Prot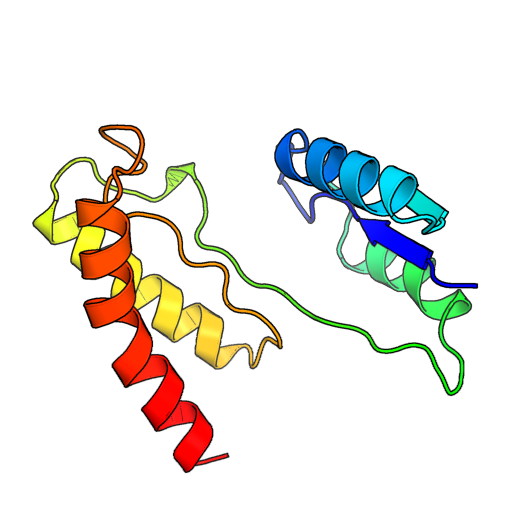ein AF-A0A9E2MJY3-F1 (afdb_monomer_lite)

Secondary structure (DSSP, 8-state):
--EEEE--BTT----HHHHHHHHHHHHTT-EEEE--SSB-HHHHHHHHGGG-STT-----EEE--GGG--SSHHHHHHHHHHHHHHHHHT--SEEE---TTTTTSPPPHHHHHHHHHHHHHHHHHHHH--

pLDDT: mean 84.69, std 9.01, range [50.12, 95.94]

Sequence (130 aa):
MKTVIAGALGECVHVAGVSNFLRLAEQAGWQTIFLGPAVSVQEFLDDVRPLANADFHIWRQTRTGLLSYPVDSDTARAHLSASEYLQMALRPHVVHVVGYTEADHAATAADVIEILQTSTPGYQERNRTA

Structure (mmCIF, N/CA/C/O backbone):
data_AF-A0A9E2MJY3-F1
#
_entry.id   AF-A0A9E2MJY3-F1
#
loop_
_atom_site.group_PDB
_atom_site.id
_atom_site.type_symbol
_atom_site.label_atom_id
_atom_site.label_alt_id
_atom_site.label_comp_id
_atom_site.label_asym_id
_atom_site.label_entity_id
_atom_site.label_seq_id
_atom_site.pdbx_PDB_ins_code
_atom_site.Cartn_x
_atom_site.Cartn_y
_atom_site.Cartn_z
_atom_site.occupancy
_atom_site.B_iso_or_equiv
_atom_site.auth_seq_id
_atom_site.auth_comp_id
_atom_site.auth_asym_id
_atom_site.auth_atom_id
_atom_site.pdbx_PDB_model_num
ATOM 1 N N . MET A 1 1 ? -21.433 -0.057 13.442 1.00 69.19 1 MET A N 1
ATOM 2 C CA . MET A 1 1 ? -21.100 0.932 12.389 1.00 69.19 1 MET A CA 1
ATOM 3 C C . MET A 1 1 ? -19.758 0.527 11.792 1.00 69.19 1 MET A C 1
ATOM 5 O O . MET A 1 1 ? -18.899 0.140 12.570 1.00 69.19 1 MET A O 1
ATOM 9 N N . LYS A 1 2 ? -19.598 0.501 10.461 1.00 80.38 2 LYS A N 1
ATOM 10 C CA . LYS A 1 2 ? -18.347 0.052 9.821 1.00 80.38 2 LYS A CA 1
ATOM 11 C C . LYS A 1 2 ? -17.395 1.243 9.675 1.00 80.38 2 LYS A C 1
ATOM 13 O O . LYS A 1 2 ? -17.786 2.243 9.073 1.00 80.38 2 LYS A O 1
ATOM 18 N N . THR A 1 3 ? -16.189 1.127 10.225 1.00 84.50 3 THR A N 1
ATOM 19 C CA . THR A 1 3 ? -15.180 2.196 10.238 1.00 84.50 3 THR A CA 1
ATOM 20 C C . THR A 1 3 ? -13.922 1.741 9.509 1.00 84.50 3 THR A C 1
ATOM 22 O O . THR A 1 3 ? -13.452 0.627 9.731 1.00 84.50 3 THR A O 1
ATOM 25 N N . VAL A 1 4 ? -13.367 2.606 8.663 1.00 86.56 4 VAL A N 1
ATOM 26 C CA . VAL A 1 4 ? -12.050 2.444 8.041 1.00 86.56 4 VAL A CA 1
ATOM 27 C C . VAL A 1 4 ? -11.105 3.479 8.636 1.00 86.56 4 VAL A C 1
ATOM 29 O O . VAL A 1 4 ? -11.370 4.673 8.540 1.00 86.56 4 VAL A O 1
ATOM 32 N N . ILE A 1 5 ? -9.986 3.037 9.204 1.00 87.62 5 ILE A N 1
ATOM 33 C CA . ILE A 1 5 ? -8.849 3.914 9.504 1.00 87.62 5 ILE A CA 1
ATOM 34 C C . ILE A 1 5 ? -7.791 3.682 8.428 1.00 87.62 5 ILE A C 1
ATOM 36 O O . ILE A 1 5 ? -7.476 2.532 8.117 1.00 87.62 5 ILE A O 1
ATOM 40 N N . ALA A 1 6 ? -7.223 4.749 7.871 1.00 89.31 6 ALA A N 1
ATOM 41 C CA . ALA A 1 6 ? -6.076 4.637 6.980 1.00 89.31 6 ALA A CA 1
ATOM 42 C C . ALA A 1 6 ? -5.091 5.799 7.151 1.00 89.31 6 ALA A C 1
ATOM 44 O O . ALA A 1 6 ? -5.451 6.896 7.565 1.00 89.31 6 ALA A O 1
ATOM 45 N N . GLY A 1 7 ? -3.837 5.554 6.793 1.00 88.62 7 GLY A N 1
ATOM 46 C CA . GLY A 1 7 ? -2.723 6.493 6.885 1.00 88.62 7 GLY A CA 1
ATOM 47 C C . GLY A 1 7 ? -1.500 5.888 6.201 1.00 88.62 7 GLY A C 1
ATOM 48 O O . GLY A 1 7 ? -1.470 4.681 5.947 1.00 88.62 7 GLY A O 1
ATOM 49 N N . ALA A 1 8 ? -0.517 6.713 5.857 1.00 87.88 8 ALA A N 1
ATOM 50 C CA . ALA A 1 8 ? 0.738 6.225 5.296 1.00 87.88 8 ALA A CA 1
ATOM 51 C C . ALA A 1 8 ? 1.743 5.988 6.432 1.00 87.88 8 ALA A C 1
ATOM 53 O O . ALA A 1 8 ? 1.928 6.858 7.274 1.00 87.88 8 ALA A O 1
ATOM 54 N N . LEU A 1 9 ? 2.357 4.803 6.472 1.00 85.25 9 LEU A N 1
ATOM 55 C CA . LEU A 1 9 ? 3.223 4.377 7.577 1.00 85.25 9 LEU A CA 1
ATOM 56 C C . LEU A 1 9 ? 4.689 4.792 7.375 1.00 85.25 9 LEU A C 1
ATOM 58 O O . LEU A 1 9 ? 5.206 4.724 6.257 1.00 85.25 9 LEU A O 1
ATOM 62 N N . GLY A 1 10 ? 5.380 5.105 8.474 1.00 84.38 10 GLY A N 1
ATOM 63 C CA . GLY A 1 10 ? 6.829 5.337 8.509 1.00 84.38 10 GLY A CA 1
ATOM 64 C C . GLY A 1 10 ? 7.243 6.577 7.720 1.00 84.38 10 GLY A C 1
ATOM 65 O O . GLY A 1 10 ? 6.646 7.625 7.877 1.00 84.38 10 GLY A O 1
ATOM 66 N N . GLU A 1 11 ? 8.225 6.468 6.828 1.00 79.25 11 GLU A N 1
ATOM 67 C CA . GLU A 1 11 ? 8.686 7.601 6.000 1.00 79.25 11 GLU A CA 1
ATOM 68 C C . GLU A 1 11 ? 7.774 7.887 4.785 1.00 79.25 11 GLU A C 1
ATOM 70 O O . GLU A 1 11 ? 8.097 8.691 3.908 1.00 79.25 11 GLU A O 1
ATOM 75 N N . CYS A 1 12 ? 6.638 7.193 4.656 1.00 79.56 12 CYS A N 1
ATOM 76 C CA . CYS A 1 12 ? 5.791 7.312 3.475 1.00 79.56 12 CYS A CA 1
ATOM 77 C C . CYS A 1 12 ? 4.928 8.582 3.516 1.00 79.56 12 CYS A C 1
ATOM 79 O O . CYS A 1 12 ? 4.016 8.710 4.331 1.00 79.56 12 CYS A O 1
ATOM 81 N N . VAL A 1 13 ? 5.152 9.483 2.558 1.00 82.31 13 VAL A N 1
ATOM 82 C CA . VAL A 1 13 ? 4.361 10.717 2.375 1.00 82.31 13 VAL A CA 1
ATOM 83 C C . VAL A 1 13 ? 3.234 10.588 1.341 1.00 82.31 13 VAL A C 1
ATOM 85 O O . VAL A 1 13 ? 2.450 11.513 1.137 1.00 82.31 13 VAL A O 1
ATOM 88 N N . HIS A 1 14 ? 3.129 9.440 0.668 1.00 82.50 14 HIS A N 1
ATOM 89 C CA . HIS A 1 14 ? 2.152 9.223 -0.399 1.00 82.50 14 HIS A CA 1
ATOM 90 C C . HIS A 1 14 ? 0.767 8.908 0.172 1.00 82.50 14 HIS A C 1
ATOM 92 O O . HIS A 1 14 ? 0.545 7.833 0.726 1.00 82.50 14 HIS A O 1
ATOM 98 N N . VAL A 1 15 ? -0.190 9.819 -0.023 1.00 86.12 15 VAL A N 1
ATOM 99 C CA . VAL A 1 15 ? -1.536 9.706 0.573 1.00 86.12 15 VAL A CA 1
ATOM 100 C C . VAL A 1 15 ? -2.683 9.716 -0.435 1.00 86.12 15 VAL A C 1
ATOM 102 O O . VAL A 1 15 ? -3.789 9.322 -0.086 1.00 86.12 15 VAL A O 1
ATOM 105 N N . ALA A 1 16 ? -2.441 10.079 -1.700 1.00 86.38 16 ALA A N 1
ATOM 106 C CA . ALA A 1 16 ? -3.502 10.234 -2.704 1.00 86.38 16 ALA A CA 1
ATOM 107 C C . ALA A 1 16 ? -4.361 8.967 -2.886 1.00 86.38 16 ALA A C 1
ATOM 109 O O . ALA A 1 16 ? -5.589 9.046 -2.945 1.00 86.38 16 ALA A O 1
ATOM 110 N N . GLY A 1 17 ? -3.726 7.790 -2.915 1.00 83.06 17 GLY A N 1
ATOM 111 C CA . GLY A 1 17 ? -4.436 6.511 -2.994 1.00 83.06 17 GLY A CA 1
ATOM 112 C C . GLY A 1 17 ? -5.288 6.232 -1.755 1.00 83.06 17 GLY A C 1
ATOM 113 O O . GLY A 1 17 ? -6.435 5.807 -1.883 1.00 83.06 17 GLY A O 1
ATOM 114 N N . VAL A 1 18 ? -4.758 6.539 -0.565 1.00 86.81 18 VAL A N 1
ATOM 115 C CA . VAL A 1 18 ? -5.481 6.404 0.707 1.00 86.81 18 VAL A CA 1
ATOM 116 C C . VAL A 1 18 ? -6.694 7.332 0.728 1.00 86.81 18 VAL A C 1
ATOM 118 O O . VAL A 1 18 ? -7.805 6.870 0.968 1.00 86.81 18 VAL A O 1
ATOM 121 N N . SER A 1 19 ? -6.518 8.612 0.396 1.00 90.12 19 SER A N 1
ATOM 122 C CA . SER A 1 19 ? -7.612 9.586 0.335 1.00 90.12 19 SER A CA 1
ATOM 123 C C . SER A 1 19 ? -8.701 9.169 -0.655 1.00 90.12 19 SER A C 1
ATOM 125 O O . SER A 1 19 ? -9.887 9.269 -0.345 1.00 90.12 19 SER A O 1
ATOM 127 N N . ASN A 1 20 ? -8.324 8.655 -1.832 1.00 91.94 20 ASN A N 1
ATOM 128 C CA . ASN A 1 20 ? -9.300 8.188 -2.813 1.00 91.94 20 ASN A CA 1
ATOM 129 C C . ASN A 1 20 ? -10.077 6.957 -2.321 1.00 91.94 20 ASN A C 1
ATOM 131 O O . ASN A 1 20 ? -11.289 6.889 -2.511 1.00 91.94 20 ASN A O 1
ATOM 135 N N . PHE A 1 21 ? -9.401 6.008 -1.668 1.00 88.69 21 PHE A N 1
ATOM 136 C CA . PHE A 1 21 ? -10.051 4.842 -1.074 1.00 88.69 21 PHE A CA 1
ATOM 137 C C . PHE A 1 21 ? -11.037 5.234 0.030 1.00 88.69 21 PHE A C 1
ATOM 139 O O . PHE A 1 21 ? -12.173 4.766 0.019 1.00 88.69 21 PHE A O 1
ATOM 146 N N . LEU A 1 22 ? -10.637 6.126 0.943 1.00 91.75 22 LEU A N 1
ATOM 147 C CA . LEU A 1 22 ? -11.522 6.602 2.009 1.00 91.75 22 LEU A CA 1
ATOM 148 C C . LEU A 1 22 ? -12.760 7.295 1.430 1.00 91.75 22 LEU A C 1
ATOM 150 O O . LEU A 1 2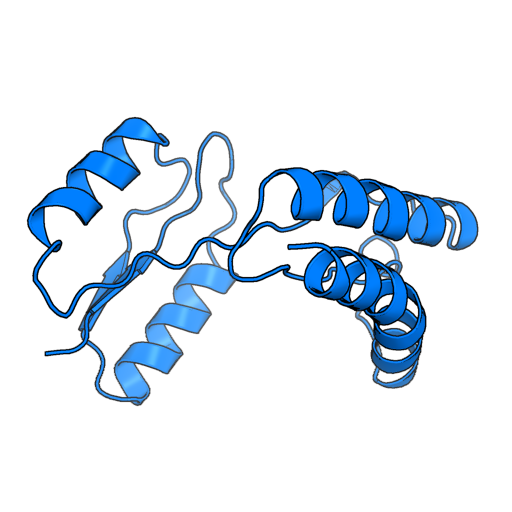2 ? -13.872 6.962 1.818 1.00 91.75 22 LEU A O 1
ATOM 154 N N . ARG A 1 23 ? -12.598 8.133 0.402 1.00 94.00 23 ARG A N 1
ATOM 155 C CA . ARG A 1 23 ? -13.734 8.748 -0.301 1.00 94.00 23 ARG A CA 1
ATOM 156 C C . ARG A 1 23 ? -14.714 7.714 -0.877 1.00 94.00 23 ARG A C 1
ATOM 158 O O . ARG A 1 23 ? -15.924 7.902 -0.799 1.00 94.00 23 ARG A O 1
ATOM 165 N N . LEU A 1 24 ? -14.214 6.623 -1.462 1.00 94.19 24 LEU A N 1
ATOM 166 C CA . LEU A 1 24 ? -15.068 5.533 -1.957 1.00 94.19 24 LEU A CA 1
ATOM 167 C C . LEU A 1 24 ? -15.768 4.789 -0.808 1.00 94.19 24 LEU A C 1
ATOM 169 O O . LEU A 1 24 ? -16.931 4.411 -0.937 1.00 94.19 24 LEU A O 1
ATOM 173 N N . ALA A 1 25 ? -15.087 4.599 0.322 1.00 91.94 25 ALA A N 1
ATOM 174 C CA . ALA A 1 25 ? -15.669 3.973 1.505 1.00 91.94 25 ALA A CA 1
ATOM 175 C C . ALA A 1 25 ? -16.788 4.838 2.119 1.00 91.94 25 ALA A C 1
ATOM 177 O O . ALA A 1 25 ? -17.851 4.307 2.447 1.00 91.94 25 ALA A O 1
ATOM 178 N N . GLU A 1 26 ? -16.603 6.160 2.194 1.00 94.69 26 GLU A N 1
ATOM 179 C CA . GLU A 1 26 ? -17.649 7.111 2.601 1.00 94.69 26 GLU A CA 1
ATOM 180 C C . GLU A 1 26 ? -18.877 7.020 1.690 1.00 94.69 26 GLU A C 1
ATOM 182 O O . GLU A 1 26 ? -20.004 6.922 2.175 1.00 94.69 26 GLU A O 1
ATOM 187 N N . GLN A 1 27 ? -18.674 6.969 0.367 1.00 95.94 27 GLN A N 1
ATOM 188 C CA . GLN A 1 27 ? -19.760 6.789 -0.606 1.00 95.94 27 GLN A CA 1
ATOM 189 C C . GLN A 1 27 ? -20.506 5.459 -0.425 1.00 95.94 27 GLN A C 1
ATOM 191 O O . GLN A 1 27 ? -21.702 5.380 -0.698 1.00 95.94 27 GLN A O 1
ATOM 196 N N . ALA A 1 28 ? -19.826 4.425 0.074 1.00 94.56 28 ALA A N 1
ATOM 197 C CA . ALA A 1 28 ? -20.430 3.146 0.440 1.00 94.56 28 ALA A CA 1
ATOM 198 C C . ALA A 1 28 ? -21.091 3.152 1.838 1.00 94.56 28 ALA A C 1
ATOM 200 O O . ALA A 1 28 ? -21.553 2.105 2.299 1.00 94.56 28 ALA A O 1
ATOM 201 N N . GLY A 1 29 ? -21.126 4.297 2.531 1.00 94.25 29 GLY A N 1
ATOM 202 C CA . GLY A 1 29 ? -21.751 4.472 3.845 1.00 94.25 29 GLY A CA 1
ATOM 203 C C . GLY A 1 29 ? -20.866 4.098 5.038 1.00 94.25 29 GLY A C 1
ATOM 204 O O . GLY A 1 29 ? -21.381 3.878 6.136 1.00 94.25 29 GLY A O 1
ATOM 205 N N . TRP A 1 30 ? -19.550 3.981 4.843 1.00 93.00 30 TRP A N 1
ATOM 206 C CA . TRP A 1 30 ? -18.605 3.695 5.923 1.00 93.00 30 TRP A CA 1
ATOM 207 C C . TRP A 1 30 ? -18.130 4.998 6.561 1.00 93.00 30 TRP A C 1
ATOM 209 O O . TRP A 1 30 ? -18.013 6.024 5.899 1.00 93.00 30 TRP A O 1
ATOM 219 N N . GLN A 1 31 ? -17.827 4.954 7.856 1.00 90.69 31 GLN A N 1
ATOM 220 C CA . GLN A 1 31 ? -17.109 6.046 8.509 1.00 90.69 31 GLN A CA 1
ATOM 221 C C . GLN A 1 31 ? -15.624 5.914 8.208 1.00 90.69 31 GLN A C 1
ATOM 223 O O . GLN A 1 31 ? -15.079 4.810 8.270 1.00 90.69 31 GLN A O 1
ATOM 228 N N . THR A 1 32 ? -14.956 7.021 7.913 1.00 91.94 32 THR A N 1
ATOM 229 C CA . THR A 1 32 ? -13.533 7.007 7.581 1.00 91.94 32 THR A CA 1
ATOM 230 C C . THR A 1 32 ? -12.733 7.937 8.468 1.00 91.94 32 THR A C 1
ATOM 232 O O . THR A 1 32 ? -13.155 9.053 8.754 1.00 91.94 32 THR A O 1
ATOM 235 N N . ILE A 1 33 ? -11.556 7.478 8.878 1.00 91.50 33 ILE A N 1
ATOM 236 C CA . ILE A 1 33 ? -10.592 8.230 9.676 1.00 91.50 33 ILE A CA 1
ATOM 237 C C . ILE A 1 33 ? -9.273 8.220 8.906 1.00 91.50 33 ILE A C 1
ATOM 239 O O . ILE A 1 33 ? -8.735 7.155 8.591 1.00 91.50 33 ILE A O 1
ATOM 243 N N . PHE A 1 34 ? -8.762 9.405 8.584 1.00 93.19 34 PHE A N 1
ATOM 244 C CA . PHE A 1 34 ? -7.479 9.566 7.913 1.00 93.19 34 PHE A CA 1
ATOM 245 C C . PHE A 1 34 ? -6.429 10.061 8.907 1.00 93.19 34 PHE A C 1
ATOM 247 O O . PHE A 1 34 ? -6.543 11.175 9.410 1.00 93.19 34 PHE A O 1
ATOM 254 N N . LEU A 1 35 ? -5.410 9.243 9.171 1.00 92.19 35 LEU A N 1
ATOM 255 C CA . LEU A 1 35 ? -4.336 9.560 10.120 1.00 92.19 35 LEU A CA 1
ATOM 256 C C . LEU A 1 35 ? -3.231 10.441 9.518 1.00 92.19 35 LEU A C 1
ATOM 258 O O . LEU A 1 35 ? -2.411 10.980 10.249 1.00 92.19 35 LEU A O 1
ATOM 262 N N . GLY A 1 36 ? -3.214 10.616 8.193 1.00 91.44 36 GLY A N 1
ATOM 263 C CA . GLY A 1 36 ? -2.226 11.453 7.514 1.00 91.44 36 GLY A CA 1
ATOM 264 C C . GLY A 1 36 ? -1.029 10.690 6.929 1.00 91.44 36 GLY A C 1
ATOM 265 O O . GLY A 1 36 ? -1.034 9.453 6.852 1.00 91.44 36 GLY A O 1
ATOM 266 N N . PRO A 1 37 ? -0.031 11.434 6.419 1.00 93.06 37 PRO A N 1
ATOM 267 C CA . PRO A 1 37 ? 1.247 10.890 5.981 1.00 93.06 37 PRO A CA 1
ATOM 268 C C . PRO A 1 37 ? 2.171 10.583 7.164 1.00 93.06 37 PRO A C 1
ATOM 270 O O . PRO A 1 37 ? 2.041 11.176 8.229 1.00 93.06 37 PRO A O 1
ATOM 273 N N . ALA A 1 38 ? 3.155 9.722 6.918 1.00 89.81 38 ALA A N 1
ATOM 274 C CA . ALA A 1 38 ? 4.282 9.453 7.802 1.00 89.81 38 ALA A CA 1
ATOM 275 C C . ALA A 1 38 ? 3.943 9.102 9.269 1.00 89.81 38 ALA A C 1
ATOM 277 O O . ALA A 1 38 ? 4.641 9.491 10.202 1.00 89.81 38 ALA A O 1
ATOM 278 N N . VAL A 1 39 ? 2.859 8.355 9.477 1.00 90.56 39 VAL A N 1
ATOM 279 C CA . VAL A 1 39 ? 2.405 7.918 10.801 1.00 90.56 39 VAL A CA 1
ATOM 280 C C . VAL A 1 39 ? 3.320 6.804 11.295 1.00 90.56 39 VAL A C 1
ATOM 282 O O . VAL A 1 39 ? 3.562 5.823 10.577 1.00 90.56 39 VAL A O 1
ATOM 285 N N . SER A 1 40 ? 3.831 6.907 12.522 1.00 91.00 40 SER A N 1
ATOM 286 C CA . SER A 1 40 ? 4.630 5.815 13.073 1.00 91.00 40 SER A CA 1
ATOM 287 C C . SER A 1 40 ? 3.768 4.561 13.248 1.00 91.00 40 SER A C 1
ATOM 289 O O . SER A 1 40 ? 2.567 4.624 13.512 1.00 91.00 40 SER A O 1
ATOM 291 N N . VAL A 1 41 ? 4.379 3.379 13.126 1.00 84.12 41 VAL A N 1
ATOM 292 C CA . VAL A 1 41 ? 3.656 2.110 13.331 1.00 84.12 41 VAL A CA 1
ATOM 293 C C . VAL A 1 41 ? 3.022 2.061 14.724 1.00 84.12 41 VAL A C 1
ATOM 295 O O . VAL A 1 41 ? 1.923 1.536 14.876 1.00 84.12 41 VAL A O 1
ATOM 298 N N . GLN A 1 42 ? 3.697 2.618 15.731 1.00 85.81 42 GLN A N 1
ATOM 299 C CA . GLN A 1 42 ? 3.204 2.631 17.102 1.00 85.81 42 GLN A CA 1
ATOM 300 C C . GLN A 1 42 ? 1.959 3.513 17.248 1.00 85.81 42 GLN A C 1
ATOM 302 O O . GLN A 1 42 ? 0.948 3.010 17.731 1.00 85.81 42 GLN A O 1
ATOM 307 N N . GLU A 1 43 ? 2.000 4.760 16.768 1.00 89.44 43 GLU A N 1
ATOM 308 C CA . GLU A 1 43 ? 0.842 5.671 16.781 1.00 89.44 43 GLU A CA 1
ATOM 309 C C . GLU A 1 43 ? -0.341 5.072 16.020 1.00 89.44 43 GLU A C 1
ATOM 311 O O . GLU A 1 43 ? -1.451 5.022 16.538 1.00 89.44 43 GLU A O 1
ATOM 316 N N . PHE A 1 44 ? -0.091 4.504 14.836 1.00 88.06 44 PHE A N 1
ATOM 317 C CA . PHE A 1 44 ? -1.138 3.859 14.046 1.00 88.06 44 PHE A CA 1
ATOM 318 C C . PHE A 1 44 ? -1.820 2.729 14.828 1.00 88.06 44 PHE A C 1
ATOM 320 O O . PHE A 1 44 ? -3.041 2.581 14.806 1.00 88.06 44 PHE A O 1
ATOM 327 N N . LEU A 1 45 ? -1.038 1.902 15.527 1.00 83.88 45 LEU A N 1
ATOM 328 C CA . LEU A 1 45 ? -1.587 0.833 16.353 1.00 83.88 45 LEU A CA 1
ATOM 329 C C . LEU A 1 45 ? -2.318 1.376 17.587 1.00 83.88 45 LEU A C 1
ATOM 331 O O . LEU A 1 45 ? -3.316 0.779 17.986 1.00 83.88 45 LEU A O 1
ATOM 335 N N . ASP A 1 46 ? -1.847 2.469 18.184 1.00 89.12 46 ASP A N 1
ATOM 336 C CA . ASP A 1 46 ? -2.500 3.121 19.323 1.00 89.12 46 ASP A CA 1
ATOM 337 C C . ASP A 1 46 ? -3.849 3.741 18.944 1.00 89.12 46 ASP A C 1
ATOM 339 O O . ASP A 1 46 ? -4.789 3.630 19.727 1.00 89.12 46 ASP A O 1
ATOM 343 N N . ASP A 1 47 ? -3.995 4.259 17.725 1.00 85.69 47 ASP A N 1
ATOM 344 C CA . ASP A 1 47 ? -5.270 4.775 17.212 1.00 85.69 47 ASP A CA 1
ATOM 345 C C . ASP A 1 47 ? -6.260 3.658 16.842 1.00 85.69 47 ASP A C 1
ATOM 347 O O . ASP A 1 47 ? -7.475 3.796 17.001 1.00 85.69 47 ASP A O 1
ATOM 351 N N . VAL A 1 48 ? -5.755 2.519 16.356 1.00 81.69 48 VAL A N 1
ATOM 352 C CA . VAL A 1 48 ? -6.591 1.381 15.937 1.00 81.69 48 VAL A CA 1
ATOM 353 C C . VAL A 1 48 ? -7.026 0.516 17.125 1.00 81.69 48 VAL A C 1
ATOM 355 O O . VAL A 1 48 ? -8.135 -0.021 17.121 1.00 81.69 48 VAL A O 1
ATOM 358 N N . ARG A 1 49 ? -6.179 0.365 18.152 1.00 81.31 49 ARG A N 1
ATOM 359 C CA . ARG A 1 49 ? -6.426 -0.498 19.324 1.00 81.31 49 ARG A CA 1
ATOM 360 C C . ARG A 1 49 ? -7.766 -0.225 20.031 1.00 81.31 49 ARG A C 1
ATOM 362 O O . ARG A 1 49 ? -8.465 -1.199 20.304 1.00 81.31 49 ARG A O 1
ATOM 369 N N . PRO A 1 50 ? -8.175 1.029 20.304 1.00 83.00 50 PRO A N 1
ATOM 370 C CA . PRO A 1 50 ? -9.454 1.331 20.947 1.00 83.00 50 PRO A CA 1
ATOM 371 C C . PRO A 1 50 ? -10.682 0.917 20.132 1.00 83.00 50 PRO A C 1
ATOM 373 O O . PRO A 1 50 ? -11.761 0.762 20.699 1.00 83.00 50 PRO A O 1
ATOM 376 N N . LEU A 1 51 ? -10.541 0.731 18.814 1.00 75.88 51 LEU A N 1
ATOM 377 C CA . LEU A 1 51 ? -11.631 0.248 17.965 1.00 75.88 51 LEU A CA 1
ATOM 378 C C . LEU A 1 51 ? -11.820 -1.272 18.040 1.00 75.88 51 LEU A C 1
ATOM 380 O O . LEU A 1 51 ? -12.826 -1.779 17.539 1.00 75.88 51 LEU A O 1
ATOM 384 N N . ALA A 1 52 ? -10.884 -1.998 18.660 1.00 70.94 52 ALA A N 1
ATOM 385 C CA . ALA A 1 52 ? -10.958 -3.443 18.784 1.00 70.94 52 ALA A CA 1
ATOM 386 C C . ALA A 1 52 ? -12.165 -3.859 19.639 1.00 70.94 52 ALA A C 1
ATOM 388 O O . ALA A 1 52 ? -12.241 -3.598 20.837 1.00 70.94 52 ALA A O 1
ATOM 389 N N . ASN A 1 53 ? -13.106 -4.552 19.010 1.00 73.69 53 ASN A N 1
ATOM 390 C CA . ASN A 1 53 ? -14.216 -5.244 19.651 1.00 73.69 53 ASN A CA 1
ATOM 391 C C . ASN A 1 53 ? -14.369 -6.633 19.007 1.00 73.69 53 ASN A C 1
ATOM 393 O O . ASN A 1 53 ? -13.589 -6.992 18.124 1.00 73.69 53 ASN A O 1
ATOM 397 N N . ALA A 1 54 ? -15.358 -7.416 19.444 1.00 72.19 54 ALA A N 1
ATOM 398 C CA . ALA A 1 54 ? -15.591 -8.767 18.922 1.00 72.19 54 ALA A CA 1
ATOM 399 C C . ALA A 1 54 ? -15.797 -8.819 17.390 1.00 72.19 54 ALA A C 1
ATOM 401 O O . ALA A 1 54 ? -15.514 -9.847 16.781 1.00 72.19 54 ALA A O 1
ATOM 402 N N . ASP A 1 55 ? -16.211 -7.706 16.777 1.00 71.00 55 ASP A N 1
ATOM 403 C CA . ASP A 1 55 ? -16.514 -7.576 15.349 1.00 71.00 55 ASP A CA 1
ATOM 404 C C . ASP A 1 55 ? -15.442 -6.777 14.570 1.00 71.00 55 ASP A C 1
ATOM 406 O O . ASP A 1 55 ? -15.629 -6.456 13.392 1.00 71.00 55 ASP A O 1
ATOM 410 N N . PHE A 1 56 ? -14.315 -6.417 15.202 1.00 70.31 56 PHE A N 1
ATOM 411 C CA . PHE A 1 56 ? -13.262 -5.607 14.583 1.00 70.31 56 PHE A CA 1
ATOM 412 C C . PHE A 1 56 ? -12.090 -6.470 14.103 1.00 70.31 56 PHE A C 1
ATOM 414 O O . PHE A 1 56 ? -11.250 -6.924 14.883 1.00 70.31 56 PHE A O 1
ATOM 421 N N . HIS A 1 57 ? -12.003 -6.666 12.788 1.00 69.75 57 HIS A N 1
ATOM 422 C CA . HIS A 1 57 ? -10.926 -7.427 12.160 1.00 69.75 57 HIS A CA 1
ATOM 423 C C . HIS A 1 57 ? -9.829 -6.511 11.609 1.00 69.75 57 HIS A C 1
ATOM 425 O O . HIS A 1 57 ? -10.079 -5.669 10.747 1.00 69.75 57 HIS A O 1
ATOM 431 N N . ILE A 1 58 ? -8.589 -6.721 12.062 1.00 73.12 58 ILE A N 1
ATOM 432 C CA . ILE A 1 58 ? -7.415 -6.018 11.534 1.00 73.12 58 ILE A CA 1
ATOM 433 C C . ILE A 1 58 ? -6.929 -6.736 10.278 1.00 73.12 58 ILE A C 1
ATOM 435 O O . ILE A 1 58 ? -6.282 -7.780 10.354 1.00 73.12 58 ILE A O 1
ATOM 439 N N . TRP A 1 59 ? -7.186 -6.138 9.119 1.00 76.19 59 TRP A N 1
ATOM 440 C CA . TRP A 1 59 ? -6.613 -6.567 7.846 1.00 76.19 59 TRP A CA 1
ATOM 441 C C . TRP A 1 59 ? -5.280 -5.847 7.619 1.00 76.19 59 TRP A C 1
ATOM 443 O O . TRP A 1 59 ? -5.120 -4.675 7.936 1.00 76.19 59 TRP A O 1
ATOM 453 N N . ARG A 1 60 ? -4.287 -6.567 7.094 1.00 77.81 60 ARG A N 1
ATOM 454 C CA . ARG A 1 60 ? -2.915 -6.081 6.896 1.00 77.81 60 ARG A CA 1
ATOM 455 C C . ARG A 1 60 ? -2.618 -6.215 5.422 1.00 77.81 60 ARG A C 1
ATOM 457 O O . ARG A 1 60 ? -2.759 -7.318 4.894 1.00 77.81 60 ARG A O 1
ATOM 464 N N . GLN A 1 61 ? -2.220 -5.119 4.798 1.00 83.94 61 GLN A N 1
ATOM 465 C CA . GLN A 1 61 ? -1.827 -5.091 3.402 1.00 83.94 61 GLN A CA 1
ATOM 466 C C . GLN A 1 61 ? -0.346 -4.753 3.300 1.00 83.94 61 GLN A C 1
ATOM 468 O O . GLN A 1 61 ? 0.117 -3.813 3.942 1.00 83.94 61 GLN A O 1
ATOM 473 N N . THR A 1 62 ? 0.379 -5.489 2.471 1.00 85.75 62 THR A N 1
ATOM 474 C CA . THR A 1 62 ? 1.738 -5.132 2.053 1.00 85.75 62 THR A CA 1
ATOM 475 C C . THR A 1 62 ? 1.724 -4.674 0.601 1.00 85.75 62 THR A C 1
ATOM 477 O O . THR A 1 62 ? 0.834 -5.066 -0.155 1.00 85.75 62 THR A O 1
ATOM 480 N N . ARG A 1 63 ? 2.691 -3.834 0.221 1.00 87.56 63 ARG A N 1
ATOM 481 C CA . ARG A 1 63 ? 2.874 -3.343 -1.148 1.00 87.56 63 ARG A CA 1
ATOM 482 C C . ARG A 1 63 ? 4.357 -3.102 -1.421 1.00 87.56 63 ARG A C 1
ATOM 484 O O . ARG A 1 63 ? 5.061 -2.608 -0.541 1.00 87.56 63 ARG A O 1
ATOM 491 N N . THR A 1 64 ? 4.810 -3.369 -2.641 1.00 86.44 64 THR A N 1
ATOM 492 C CA . THR A 1 64 ? 6.144 -2.965 -3.113 1.00 86.44 64 THR A CA 1
ATOM 493 C C . THR A 1 64 ? 6.276 -1.437 -3.167 1.00 86.44 64 THR A C 1
ATOM 495 O O . THR A 1 64 ? 5.351 -0.730 -3.568 1.00 86.44 64 THR A O 1
ATOM 498 N N . GLY A 1 65 ? 7.426 -0.903 -2.748 1.00 78.69 65 GLY A N 1
ATOM 499 C CA . GLY A 1 65 ? 7.671 0.541 -2.739 1.00 78.69 65 GLY A CA 1
ATOM 500 C C . GLY A 1 65 ? 7.772 1.134 -4.148 1.00 78.69 65 GLY A C 1
ATOM 501 O O . GLY A 1 65 ? 8.473 0.587 -4.998 1.00 78.69 65 GLY A O 1
ATOM 502 N N . LEU A 1 66 ? 7.126 2.286 -4.360 1.00 64.88 66 LEU A N 1
ATOM 503 C CA . LEU A 1 66 ? 7.065 3.002 -5.646 1.00 64.88 66 LEU A CA 1
ATOM 504 C C . LEU A 1 66 ? 8.448 3.249 -6.274 1.00 64.88 66 LEU A C 1
ATOM 506 O O . LEU A 1 66 ? 8.653 2.990 -7.450 1.00 64.88 66 LEU A O 1
ATOM 510 N N . LEU A 1 67 ? 9.419 3.697 -5.474 1.00 65.56 67 LEU A N 1
ATOM 511 C CA . LEU A 1 67 ? 10.749 4.099 -5.954 1.00 65.56 67 LEU A CA 1
ATOM 512 C C . LEU A 1 67 ? 11.718 2.931 -6.192 1.00 65.56 67 LEU A C 1
ATOM 514 O O . LEU A 1 67 ? 12.892 3.161 -6.460 1.00 65.56 67 LEU A O 1
ATOM 518 N N . SER A 1 68 ? 11.264 1.686 -6.039 1.00 75.50 68 SER A N 1
ATOM 519 C CA . SER A 1 68 ? 12.149 0.517 -6.119 1.00 75.50 68 SER A CA 1
ATOM 520 C C . SER A 1 68 ? 12.155 -0.175 -7.482 1.00 75.50 68 SER A C 1
ATOM 522 O O . SER A 1 68 ? 12.996 -1.044 -7.693 1.00 75.50 68 SER A O 1
ATOM 524 N N . TYR A 1 69 ? 11.253 0.196 -8.397 1.00 87.12 69 TYR A N 1
ATOM 525 C CA . TYR A 1 69 ? 11.151 -0.472 -9.691 1.00 87.12 69 TYR A CA 1
ATOM 526 C C . TYR A 1 69 ? 12.213 0.022 -10.686 1.00 87.12 69 TYR A C 1
ATOM 528 O O . TYR A 1 69 ? 12.309 1.226 -10.931 1.00 87.12 69 TYR A O 1
ATOM 536 N N . PRO A 1 70 ? 12.997 -0.890 -11.284 1.00 88.06 70 PRO A N 1
ATOM 537 C CA . PRO A 1 70 ? 13.834 -0.570 -12.430 1.00 88.06 70 PRO A CA 1
ATOM 538 C C . PRO A 1 70 ? 12.978 -0.379 -13.691 1.00 88.06 70 PRO A C 1
ATOM 540 O O . PRO A 1 70 ? 11.884 -0.923 -13.796 1.00 88.06 70 PRO A O 1
ATOM 543 N N . VAL A 1 71 ? 13.495 0.392 -14.652 1.00 90.94 71 VAL A N 1
ATOM 544 C CA . VAL A 1 71 ? 12.829 0.636 -15.949 1.00 90.94 71 VAL A CA 1
ATOM 545 C C . VAL A 1 71 ? 12.943 -0.580 -16.878 1.00 90.94 71 VAL A C 1
ATOM 547 O O . VAL A 1 71 ? 12.053 -0.838 -17.681 1.00 90.94 71 VAL A O 1
ATOM 550 N N . ASP A 1 72 ? 14.033 -1.345 -16.768 1.00 93.44 72 ASP A N 1
ATOM 551 C CA . ASP A 1 72 ? 14.219 -2.581 -17.530 1.00 93.44 72 ASP A CA 1
ATOM 552 C C . ASP A 1 72 ? 13.1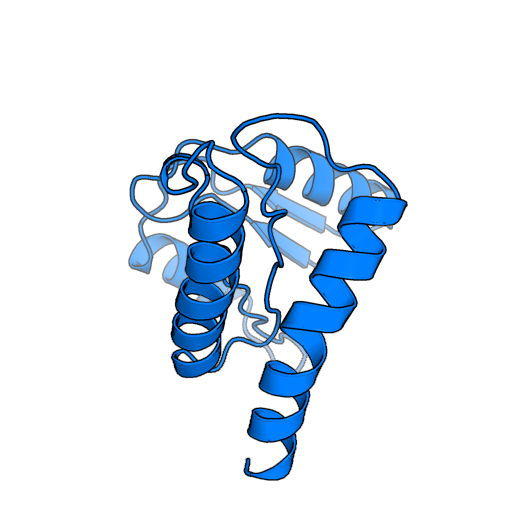76 -3.636 -17.131 1.00 93.44 72 ASP A C 1
ATOM 554 O O . ASP A 1 72 ? 13.077 -4.003 -15.959 1.00 93.44 72 ASP A O 1
ATOM 558 N N . SER A 1 73 ? 12.411 -4.130 -18.108 1.00 90.12 73 SER A N 1
ATOM 559 C CA . SER A 1 73 ? 11.247 -4.988 -17.859 1.00 90.12 73 SER A CA 1
AT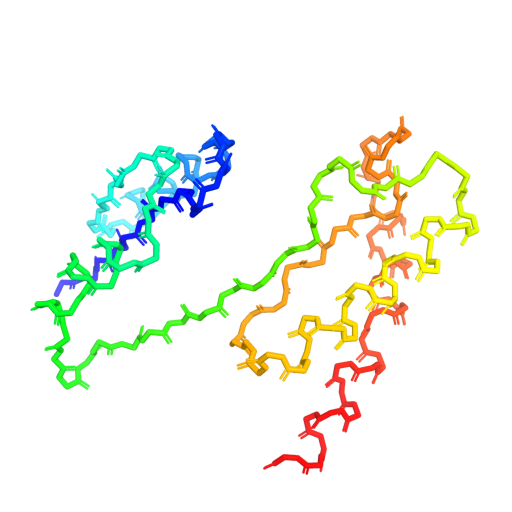OM 560 C C . SER A 1 73 ? 11.624 -6.315 -17.201 1.00 90.12 73 SER A C 1
ATOM 562 O O . SER A 1 73 ? 10.945 -6.743 -16.267 1.00 90.12 73 SER A O 1
ATOM 564 N N . ASP A 1 74 ? 12.717 -6.948 -17.628 1.00 92.00 74 ASP A N 1
ATOM 565 C CA . ASP A 1 74 ? 13.151 -8.231 -17.069 1.00 92.00 74 ASP A CA 1
ATOM 566 C C . ASP A 1 74 ? 13.561 -8.070 -15.603 1.00 92.00 74 ASP A C 1
ATOM 568 O O . ASP A 1 74 ? 13.122 -8.824 -14.727 1.00 92.00 74 ASP A O 1
ATOM 572 N N . THR A 1 75 ? 14.326 -7.019 -15.308 1.00 92.25 75 THR A N 1
ATOM 573 C CA . THR A 1 75 ? 14.703 -6.677 -13.935 1.00 92.25 75 THR A CA 1
ATOM 574 C C . THR A 1 75 ? 13.475 -6.302 -13.100 1.00 92.25 75 THR A C 1
ATOM 576 O O . THR A 1 75 ? 13.369 -6.702 -11.940 1.00 92.25 75 THR A O 1
ATOM 579 N N . ALA A 1 76 ? 12.512 -5.579 -13.675 1.00 91.12 76 ALA A N 1
ATOM 580 C CA . ALA A 1 76 ? 11.289 -5.170 -12.993 1.00 91.12 76 ALA A CA 1
ATOM 581 C C . ALA A 1 76 ? 10.405 -6.368 -12.631 1.00 91.12 76 ALA A C 1
ATOM 583 O O . ALA A 1 76 ? 9.868 -6.430 -11.526 1.00 91.12 76 ALA A O 1
ATOM 584 N N . ARG A 1 77 ? 10.303 -7.361 -13.519 1.00 90.94 77 ARG A N 1
ATOM 585 C CA . ARG A 1 77 ? 9.593 -8.624 -13.265 1.00 90.94 77 ARG A CA 1
ATOM 586 C C . ARG A 1 77 ? 10.265 -9.430 -12.161 1.00 90.94 77 ARG A C 1
ATOM 588 O O . ARG A 1 77 ? 9.587 -9.905 -11.252 1.00 90.94 77 ARG A O 1
ATOM 595 N N . ALA A 1 78 ? 11.594 -9.532 -12.190 1.00 90.44 78 ALA A N 1
ATOM 596 C CA . ALA A 1 78 ? 12.344 -10.187 -11.121 1.00 90.44 78 ALA A CA 1
ATOM 597 C C . ALA A 1 78 ? 12.141 -9.476 -9.769 1.00 90.44 78 ALA A C 1
ATOM 599 O O . ALA A 1 78 ? 11.929 -10.129 -8.744 1.00 90.44 78 ALA A O 1
ATOM 600 N N . HIS A 1 79 ? 12.147 -8.139 -9.769 1.00 90.50 79 HIS A N 1
ATOM 601 C CA . HIS A 1 79 ? 11.900 -7.320 -8.581 1.00 90.50 79 HIS A CA 1
ATOM 602 C C . HIS A 1 79 ? 10.477 -7.490 -8.042 1.00 90.50 79 HIS A C 1
ATOM 604 O O . HIS A 1 79 ? 10.295 -7.642 -6.831 1.00 90.50 79 HIS A O 1
ATOM 610 N N . LEU A 1 80 ? 9.475 -7.543 -8.926 1.00 90.00 80 LEU A N 1
ATOM 611 C CA . LEU A 1 80 ? 8.093 -7.868 -8.574 1.00 90.00 80 LEU A CA 1
ATOM 612 C C . LEU A 1 80 ? 8.038 -9.199 -7.816 1.00 90.00 80 LEU A C 1
ATOM 614 O O . LEU A 1 80 ? 7.630 -9.209 -6.654 1.00 90.00 80 LEU A O 1
ATOM 618 N N . SER A 1 81 ? 8.541 -10.286 -8.406 1.00 88.44 81 SER A N 1
ATOM 619 C CA . SER A 1 81 ? 8.509 -11.614 -7.779 1.00 88.44 81 SER A CA 1
ATOM 620 C C . SER A 1 81 ? 9.263 -11.665 -6.444 1.00 88.44 81 SER A C 1
ATOM 622 O O . SER A 1 81 ? 8.756 -12.212 -5.463 1.00 88.44 81 SER A O 1
ATOM 624 N N . ALA A 1 82 ? 10.456 -11.066 -6.367 1.00 89.06 82 ALA A N 1
ATOM 625 C CA . ALA A 1 82 ? 11.244 -11.033 -5.135 1.00 89.06 82 ALA A CA 1
ATOM 626 C C . ALA A 1 82 ? 10.537 -10.239 -4.023 1.00 89.06 82 ALA A C 1
ATOM 628 O O . ALA A 1 82 ? 10.487 -10.667 -2.865 1.00 89.06 82 ALA A O 1
ATOM 629 N N . SER A 1 83 ? 9.955 -9.091 -4.377 1.00 89.00 83 SER A N 1
ATOM 630 C CA . SER A 1 83 ? 9.227 -8.251 -3.430 1.00 89.00 83 SER A CA 1
ATOM 631 C C . SER A 1 83 ? 7.944 -8.924 -2.941 1.00 89.00 83 SER A C 1
ATOM 633 O O . SER A 1 83 ? 7.662 -8.883 -1.747 1.00 89.00 83 SER A O 1
ATOM 635 N N . GLU A 1 84 ? 7.182 -9.595 -3.807 1.00 88.62 84 GLU A N 1
ATOM 636 C CA . GLU A 1 84 ? 6.000 -10.374 -3.421 1.00 88.62 84 GLU A CA 1
ATOM 637 C C . GLU A 1 84 ? 6.343 -11.542 -2.501 1.00 88.62 84 GLU A C 1
ATOM 639 O O . GLU A 1 84 ? 5.642 -11.774 -1.515 1.00 88.62 84 GLU A O 1
ATOM 644 N N . TYR A 1 85 ? 7.445 -12.245 -2.767 1.00 87.31 85 TYR A N 1
ATOM 645 C CA . TYR A 1 85 ? 7.922 -13.302 -1.881 1.00 87.31 85 TYR A CA 1
ATOM 646 C C . TYR A 1 85 ? 8.190 -12.774 -0.463 1.00 87.31 85 TYR A C 1
ATOM 648 O O . TYR A 1 85 ? 7.700 -13.335 0.521 1.00 87.31 85 TYR A O 1
ATOM 656 N N . LEU A 1 86 ? 8.893 -11.642 -0.348 1.00 86.31 86 LEU A N 1
ATOM 657 C CA . LEU A 1 86 ? 9.138 -10.992 0.940 1.00 86.31 86 LEU A CA 1
ATOM 658 C C . LEU A 1 86 ? 7.833 -10.532 1.610 1.00 86.31 86 LEU A C 1
ATOM 660 O O . LEU A 1 86 ? 7.640 -10.737 2.808 1.00 86.31 86 LEU A O 1
ATOM 664 N N . GLN A 1 87 ? 6.916 -9.946 0.840 1.00 88.12 87 GLN A N 1
ATOM 665 C CA . GLN A 1 87 ? 5.594 -9.554 1.322 1.00 88.12 87 GLN A CA 1
ATOM 666 C C . GLN A 1 87 ? 4.835 -10.749 1.910 1.00 88.12 87 GLN A C 1
ATOM 668 O O . GLN A 1 87 ? 4.315 -10.663 3.020 1.00 88.12 87 GLN A O 1
ATOM 673 N N . MET A 1 88 ? 4.822 -11.890 1.219 1.00 86.19 88 MET A N 1
ATOM 674 C CA . MET A 1 88 ? 4.167 -13.119 1.672 1.00 86.19 88 MET A CA 1
ATOM 675 C C . MET A 1 88 ? 4.766 -13.691 2.964 1.00 86.19 88 MET A C 1
ATOM 677 O O . MET A 1 88 ? 4.023 -14.252 3.786 1.00 86.19 88 MET A O 1
ATOM 681 N N . ALA A 1 89 ? 6.076 -13.524 3.176 1.00 84.94 89 ALA A N 1
ATOM 682 C CA . ALA A 1 89 ? 6.758 -13.934 4.404 1.00 84.94 89 ALA A CA 1
ATOM 683 C C . ALA A 1 89 ? 6.222 -13.198 5.647 1.00 84.94 89 ALA A C 1
ATOM 685 O O . ALA A 1 89 ? 6.163 -13.780 6.730 1.00 84.94 89 ALA A O 1
ATOM 686 N N . LEU A 1 90 ? 5.718 -11.967 5.490 1.00 82.12 90 LEU A N 1
ATOM 687 C CA . LEU A 1 90 ? 5.092 -11.190 6.572 1.00 82.12 90 LEU A CA 1
ATOM 688 C C . LEU A 1 90 ? 3.692 -11.694 6.969 1.00 82.12 90 LEU A C 1
ATOM 690 O O . LEU A 1 90 ? 3.078 -11.167 7.899 1.00 82.12 90 LEU A O 1
ATOM 694 N N . ARG A 1 91 ? 3.169 -12.710 6.271 1.00 82.69 91 ARG A N 1
ATOM 695 C CA . ARG A 1 91 ? 1.801 -13.226 6.427 1.00 82.69 91 ARG A CA 1
ATOM 696 C C . ARG A 1 91 ? 0.721 -12.122 6.411 1.00 82.69 91 ARG A C 1
ATOM 698 O O . ARG A 1 91 ? -0.095 -12.071 7.340 1.00 82.69 91 ARG A O 1
ATOM 705 N N . PRO A 1 92 ? 0.699 -11.236 5.396 1.00 85.19 92 PRO A N 1
ATOM 706 C CA . PRO A 1 92 ? -0.330 -10.218 5.279 1.00 85.19 92 PRO A CA 1
ATOM 707 C C . PRO A 1 92 ? -1.673 -10.868 4.956 1.00 85.19 92 PRO A C 1
ATOM 709 O O . PRO A 1 92 ? -1.745 -12.004 4.486 1.00 85.19 92 PRO A O 1
ATOM 712 N N . HIS A 1 93 ? -2.746 -10.127 5.191 1.00 86.50 93 HIS A N 1
ATOM 713 C CA . HIS A 1 93 ? -4.072 -10.560 4.778 1.00 86.50 93 HIS A CA 1
ATOM 714 C C . HIS A 1 93 ? -4.354 -10.215 3.307 1.00 86.50 93 HIS A C 1
ATOM 716 O O . HIS A 1 93 ? -5.100 -10.924 2.642 1.00 86.50 93 HIS A O 1
ATOM 722 N N . VAL A 1 94 ? -3.735 -9.146 2.798 1.00 86.19 94 VAL A N 1
ATOM 723 C CA . VAL A 1 94 ? -3.840 -8.686 1.409 1.00 86.19 94 VAL A CA 1
ATOM 724 C C . VAL A 1 94 ? -2.434 -8.424 0.867 1.00 86.19 94 VAL A C 1
ATOM 726 O O . VAL A 1 94 ? -1.639 -7.740 1.509 1.00 86.19 94 VAL A O 1
ATOM 729 N N . VAL A 1 95 ? -2.122 -8.943 -0.318 1.00 87.12 95 VAL A N 1
ATOM 730 C CA . VAL A 1 95 ? -0.915 -8.561 -1.067 1.00 87.12 95 VAL A CA 1
ATOM 731 C C . VAL A 1 95 ? -1.349 -7.593 -2.158 1.00 87.12 95 VAL A C 1
ATOM 733 O O . VAL A 1 95 ? -2.166 -7.945 -3.006 1.00 87.12 95 VAL A O 1
ATOM 736 N N . HIS A 1 96 ? -0.848 -6.361 -2.113 1.00 88.44 96 HIS A N 1
ATOM 737 C CA . HIS A 1 96 ? -1.069 -5.388 -3.174 1.00 88.44 96 HIS A CA 1
ATOM 738 C C . HIS A 1 96 ? 0.007 -5.575 -4.236 1.00 88.44 96 HIS A C 1
ATOM 740 O O . HIS A 1 96 ? 1.168 -5.208 -4.036 1.00 88.44 96 HIS A O 1
ATOM 746 N N . VAL A 1 97 ? -0.406 -6.112 -5.376 1.00 87.88 97 VAL A N 1
ATOM 747 C CA . VAL A 1 97 ? 0.463 -6.310 -6.530 1.00 87.88 97 VAL A CA 1
ATOM 748 C C . VAL A 1 97 ? 0.675 -4.977 -7.251 1.00 87.88 97 VAL A C 1
ATOM 750 O O . VAL A 1 97 ? -0.284 -4.258 -7.528 1.00 87.88 97 VAL A O 1
ATOM 753 N N . VAL A 1 98 ? 1.934 -4.632 -7.518 1.00 88.00 98 VAL A N 1
ATOM 754 C CA . VAL A 1 98 ? 2.337 -3.430 -8.272 1.00 88.00 98 VAL A CA 1
ATOM 755 C C . VAL A 1 98 ? 2.791 -3.871 -9.657 1.00 88.00 98 VAL A C 1
ATOM 757 O O . VAL A 1 98 ? 3.395 -4.931 -9.781 1.00 88.00 98 VAL A O 1
ATOM 760 N N . GLY A 1 99 ? 2.502 -3.095 -10.700 1.00 88.56 99 GLY A N 1
ATOM 761 C CA . GLY A 1 99 ? 2.917 -3.486 -12.043 1.00 88.56 99 GLY A CA 1
ATOM 762 C C . GLY A 1 99 ? 4.423 -3.388 -12.242 1.00 88.56 99 GLY A C 1
ATOM 763 O O . GLY A 1 99 ? 5.040 -2.423 -11.805 1.00 88.56 99 GLY A O 1
ATOM 764 N N . TYR A 1 100 ? 5.018 -4.346 -12.962 1.00 90.12 100 TYR A N 1
ATOM 765 C CA . TYR A 1 100 ? 6.419 -4.226 -13.391 1.00 90.12 100 TYR A CA 1
ATOM 766 C C . TYR A 1 100 ? 6.636 -3.010 -14.310 1.00 90.12 100 TYR A C 1
ATOM 768 O O . TYR A 1 100 ? 7.763 -2.565 -14.489 1.00 90.12 100 TYR A O 1
ATOM 776 N N . THR A 1 101 ? 5.559 -2.454 -14.871 1.00 91.88 101 THR A N 1
ATOM 777 C CA . THR A 1 101 ? 5.571 -1.246 -15.700 1.00 91.88 101 THR A CA 1
ATOM 778 C C . THR A 1 101 ? 5.641 0.050 -14.887 1.00 91.88 101 THR A C 1
ATOM 780 O O . THR A 1 101 ? 5.741 1.108 -15.493 1.00 91.88 101 THR A O 1
ATOM 783 N N . GLU A 1 102 ? 5.590 0.007 -13.546 1.00 88.69 102 GLU A N 1
ATOM 784 C CA . GLU A 1 102 ? 5.450 1.189 -12.669 1.00 88.69 102 GLU A CA 1
ATOM 785 C C . GLU A 1 102 ? 6.454 2.313 -12.978 1.00 88.69 102 GLU A C 1
ATOM 787 O O . GLU A 1 102 ? 6.103 3.489 -12.909 1.00 88.69 102 GLU A O 1
ATOM 792 N N . ALA A 1 103 ? 7.693 1.958 -13.329 1.00 88.62 103 ALA A N 1
ATOM 793 C CA . ALA A 1 103 ? 8.760 2.914 -13.629 1.00 88.62 103 ALA A CA 1
ATOM 794 C C . ALA A 1 103 ? 8.786 3.402 -15.092 1.00 88.62 103 ALA A C 1
ATOM 796 O O . ALA A 1 103 ? 9.583 4.280 -15.419 1.00 88.62 103 ALA A O 1
ATOM 797 N N . ASP A 1 104 ? 7.948 2.838 -15.961 1.00 90.06 104 ASP A N 1
ATOM 798 C CA . ASP A 1 104 ? 7.953 3.084 -17.406 1.00 90.06 104 ASP A CA 1
ATOM 799 C C . ASP A 1 104 ? 6.623 3.687 -17.886 1.00 90.06 104 ASP A C 1
ATOM 801 O O . ASP A 1 104 ? 6.591 4.804 -18.406 1.00 90.06 104 ASP A O 1
ATOM 805 N N . HIS A 1 105 ? 5.500 2.995 -17.663 1.00 91.88 105 HIS A N 1
ATOM 806 C CA . HIS A 1 105 ? 4.182 3.435 -18.122 1.00 91.88 105 HIS A CA 1
ATOM 807 C C . HIS A 1 105 ? 3.017 2.932 -17.255 1.00 91.88 105 HIS A C 1
ATOM 809 O O . HIS A 1 105 ? 3.106 1.961 -16.499 1.00 91.88 105 HIS A O 1
ATOM 815 N N . ALA A 1 106 ? 1.869 3.602 -17.399 1.00 90.81 106 ALA A N 1
ATOM 816 C CA . ALA A 1 106 ? 0.631 3.195 -16.746 1.00 90.81 106 ALA A CA 1
ATOM 817 C C . ALA A 1 106 ? 0.185 1.815 -17.248 1.00 90.81 106 ALA A C 1
ATOM 819 O O . ALA A 1 106 ? -0.001 1.630 -18.450 1.00 90.81 106 ALA A O 1
ATOM 820 N N . ALA A 1 107 ? -0.022 0.878 -16.322 1.00 92.06 107 ALA A N 1
ATOM 821 C CA . ALA A 1 107 ? -0.373 -0.498 -16.650 1.00 92.06 107 ALA A CA 1
ATOM 822 C C . ALA A 1 107 ? -1.638 -0.582 -17.520 1.00 92.06 107 ALA A C 1
ATOM 824 O O . ALA A 1 107 ? -2.688 -0.018 -17.192 1.00 92.06 107 ALA A O 1
ATOM 825 N N . THR A 1 108 ? -1.542 -1.330 -18.615 1.00 94.81 108 THR A N 1
ATOM 826 C CA . THR A 1 108 ? -2.679 -1.681 -19.464 1.00 94.81 108 THR A CA 1
ATOM 827 C C . THR A 1 108 ? -3.375 -2.942 -18.948 1.00 94.81 108 THR A C 1
ATOM 829 O O . THR A 1 108 ? -2.892 -3.637 -18.054 1.00 94.81 108 THR A O 1
ATOM 832 N N . ALA A 1 109 ? -4.522 -3.289 -19.536 1.00 94.62 109 ALA A N 1
ATOM 833 C CA . ALA A 1 109 ? -5.202 -4.542 -19.209 1.00 94.62 109 ALA A CA 1
ATOM 834 C C . ALA A 1 109 ? -4.331 -5.782 -19.492 1.00 94.62 109 ALA A C 1
ATOM 836 O O . ALA A 1 109 ? -4.422 -6.765 -18.759 1.00 94.62 109 ALA A O 1
ATOM 837 N N . ALA A 1 110 ? -3.491 -5.735 -20.532 1.00 94.25 110 ALA A N 1
ATOM 838 C CA . ALA A 1 110 ? -2.589 -6.832 -20.870 1.00 94.2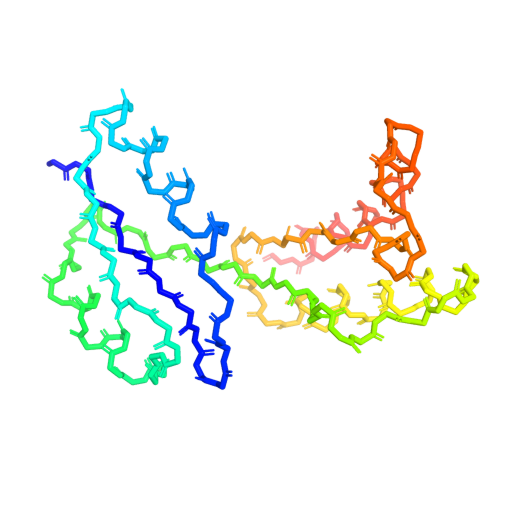5 110 ALA A CA 1
ATOM 839 C C . ALA A 1 110 ? -1.511 -7.009 -19.793 1.00 94.25 110 ALA A C 1
ATOM 841 O O . ALA A 1 1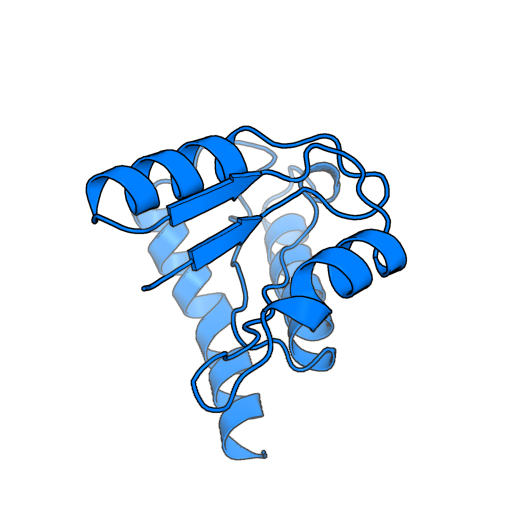10 ? -1.331 -8.124 -19.305 1.00 94.25 110 ALA A O 1
ATOM 842 N N . ASP A 1 111 ? -0.896 -5.907 -19.348 1.00 94.06 111 ASP A N 1
ATOM 843 C CA . ASP A 1 111 ? 0.102 -5.937 -18.273 1.00 94.06 111 ASP A CA 1
ATOM 844 C C . ASP A 1 111 ? -0.501 -6.527 -16.998 1.00 94.06 111 ASP A C 1
ATOM 846 O O . ASP A 1 111 ? 0.091 -7.405 -16.379 1.00 94.06 111 ASP A O 1
ATOM 850 N N . VAL A 1 112 ? -1.718 -6.109 -16.626 1.00 91.56 112 VAL A N 1
ATOM 851 C CA . VAL A 1 112 ? -2.407 -6.625 -15.431 1.00 91.56 112 VAL A CA 1
ATOM 852 C C . VAL A 1 112 ? -2.625 -8.138 -15.506 1.00 91.56 112 VAL A C 1
ATOM 854 O O . VAL A 1 112 ? -2.402 -8.832 -14.515 1.00 91.56 112 VAL A O 1
ATOM 857 N N . ILE A 1 113 ? -3.045 -8.671 -16.657 1.00 91.81 113 ILE A N 1
ATOM 858 C CA . ILE A 1 113 ? -3.236 -10.120 -16.832 1.00 91.81 113 ILE A CA 1
ATOM 859 C C . ILE A 1 113 ? -1.907 -10.858 -16.642 1.00 91.81 113 ILE A C 1
ATOM 861 O O . ILE A 1 113 ? -1.857 -11.860 -15.928 1.00 91.81 113 ILE A O 1
ATOM 865 N N . GLU A 1 114 ? -0.837 -10.351 -17.243 1.00 91.00 114 GLU A N 1
ATOM 866 C CA . GLU A 1 114 ? 0.493 -10.953 -17.182 1.00 91.00 114 GLU A CA 1
ATOM 867 C C . GLU A 1 114 ? 1.093 -10.917 -15.767 1.00 91.00 114 GLU A C 1
ATOM 869 O O . GLU A 1 114 ? 1.622 -11.916 -15.266 1.00 91.00 114 GLU A O 1
ATOM 874 N N . ILE A 1 115 ? 0.937 -9.784 -15.084 1.00 91.12 115 ILE A N 1
ATOM 875 C CA . ILE A 1 115 ? 1.289 -9.610 -13.675 1.00 91.12 115 ILE A CA 1
ATOM 876 C C . ILE A 1 115 ? 0.584 -10.679 -12.830 1.00 91.12 115 ILE A C 1
ATOM 878 O O . ILE A 1 115 ? 1.235 -11.426 -12.103 1.00 91.12 115 ILE A O 1
ATOM 882 N N . LEU A 1 116 ? -0.737 -10.828 -12.973 1.00 87.62 116 LEU A N 1
ATOM 883 C CA . LEU A 1 116 ? -1.507 -11.798 -12.190 1.00 87.62 116 LEU A CA 1
ATOM 884 C C . LEU A 1 116 ? -1.106 -13.249 -12.478 1.00 87.62 116 LEU A C 1
ATOM 886 O O . LEU A 1 116 ? -1.067 -14.060 -11.550 1.00 87.62 116 LEU A O 1
ATOM 890 N N . GLN A 1 117 ? -0.789 -13.590 -13.729 1.00 87.25 117 GLN A N 1
ATOM 891 C CA . GLN A 1 117 ? -0.280 -14.919 -14.085 1.00 87.25 117 GLN A CA 1
ATOM 892 C C . GLN A 1 117 ? 1.054 -15.230 -13.393 1.00 87.25 117 GLN A C 1
ATOM 894 O O . GLN A 1 117 ? 1.285 -16.376 -13.009 1.00 87.25 117 GLN A O 1
ATOM 899 N N . THR A 1 118 ? 1.890 -14.213 -13.181 1.00 82.00 118 THR A N 1
ATOM 900 C CA . THR A 1 118 ? 3.195 -14.343 -12.518 1.00 82.00 118 THR A CA 1
ATOM 901 C C . THR A 1 118 ? 3.058 -14.427 -10.992 1.00 82.00 118 THR A C 1
ATOM 903 O O . THR A 1 118 ? 3.686 -15.276 -10.360 1.00 82.00 118 THR A O 1
ATOM 906 N N . SER A 1 119 ? 2.199 -13.599 -10.390 1.00 81.62 119 SER A N 1
ATOM 907 C CA . SER A 1 119 ? 2.044 -13.487 -8.930 1.00 81.62 119 SER A CA 1
ATOM 908 C C . SER A 1 119 ? 1.215 -14.617 -8.297 1.00 81.62 119 SER A C 1
ATOM 910 O O . SER A 1 119 ? 1.460 -15.042 -7.163 1.00 81.62 119 SER A O 1
ATOM 912 N N . THR A 1 120 ? 0.201 -15.123 -9.008 1.00 75.06 120 THR A N 1
ATOM 913 C CA . THR A 1 120 ? -0.792 -16.061 -8.446 1.00 75.06 120 THR A CA 1
ATOM 914 C C . THR A 1 120 ? -0.206 -17.411 -8.003 1.00 75.06 120 THR A C 1
ATOM 916 O O . THR A 1 120 ? -0.564 -17.862 -6.909 1.00 75.06 120 THR A O 1
ATOM 919 N N . PRO A 1 121 ? 0.683 -18.076 -8.772 1.00 74.81 121 PRO A N 1
ATOM 920 C CA . PRO A 1 121 ? 1.231 -19.376 -8.382 1.00 74.81 121 PRO A CA 1
ATOM 921 C C . PRO A 1 121 ? 1.943 -19.348 -7.022 1.00 74.81 121 PRO A C 1
ATOM 923 O O . PRO A 1 121 ? 1.660 -20.186 -6.165 1.00 74.81 121 PRO A O 1
ATOM 926 N N . GLY A 1 122 ? 2.784 -18.335 -6.776 1.00 69.44 122 GLY A N 1
ATOM 927 C CA . GLY A 1 122 ? 3.505 -18.184 -5.507 1.00 69.44 122 GLY A CA 1
ATOM 928 C C . GLY A 1 122 ? 2.570 -17.967 -4.311 1.00 69.44 122 GLY A C 1
ATOM 929 O O . GLY A 1 122 ? 2.763 -18.555 -3.245 1.00 69.44 122 GLY A O 1
ATOM 930 N N . TYR A 1 123 ? 1.503 -17.185 -4.502 1.00 67.19 123 TYR A N 1
ATOM 931 C CA . TYR A 1 123 ? 0.482 -16.973 -3.475 1.00 67.19 123 TYR A CA 1
ATOM 932 C C . TYR A 1 123 ? -0.306 -18.250 -3.149 1.00 67.19 123 TYR A C 1
ATOM 934 O O . TYR A 1 123 ? -0.560 -18.554 -1.979 1.00 67.19 123 TYR A O 1
ATOM 942 N N . GLN A 1 124 ? -0.685 -19.021 -4.172 1.00 68.62 124 GLN A N 1
ATOM 943 C CA . GLN A 1 124 ? -1.431 -20.270 -4.000 1.00 68.62 124 GLN A CA 1
ATOM 944 C C . GLN A 1 124 ? -0.610 -21.348 -3.284 1.00 68.62 124 GLN A C 1
ATOM 946 O O . GLN A 1 124 ? -1.142 -22.045 -2.420 1.00 68.62 124 GLN A O 1
ATOM 951 N N . GLU A 1 125 ? 0.677 -21.472 -3.601 1.00 69.06 125 GLU A N 1
ATOM 952 C CA . GLU A 1 125 ? 1.574 -22.455 -2.986 1.00 69.06 125 GLU A CA 1
ATOM 953 C C . GLU A 1 125 ? 1.739 -22.228 -1.476 1.00 69.06 125 GLU A C 1
ATOM 955 O O . GLU A 1 125 ? 1.594 -23.153 -0.670 1.00 69.06 125 GLU A O 1
ATOM 960 N N . ARG A 1 126 ? 1.919 -20.969 -1.067 1.00 67.12 126 ARG A N 1
ATOM 961 C CA . ARG A 1 126 ? 1.970 -20.579 0.347 1.00 67.12 126 ARG A CA 1
ATOM 962 C C . ARG A 1 126 ? 0.681 -20.926 1.098 1.00 67.12 126 ARG A C 1
ATOM 964 O O . ARG A 1 126 ? 0.726 -21.376 2.238 1.00 67.12 126 ARG A O 1
ATOM 971 N N . ASN A 1 127 ? -0.478 -20.703 0.484 1.00 59.25 127 ASN A N 1
ATOM 972 C CA . ASN A 1 127 ? -1.765 -20.944 1.143 1.00 59.25 127 ASN A CA 1
ATOM 973 C C . ASN A 1 127 ? -2.198 -22.417 1.130 1.00 59.25 127 ASN A C 1
ATOM 975 O O . ASN A 1 127 ? -3.170 -22.760 1.792 1.00 59.25 127 ASN A O 1
ATOM 979 N N . ARG A 1 128 ? -1.488 -23.295 0.412 1.00 59.88 128 ARG A N 1
ATOM 980 C CA . ARG A 1 128 ? -1.653 -24.755 0.520 1.00 59.88 128 ARG A CA 1
ATOM 981 C C . ARG A 1 128 ? -0.902 -25.366 1.704 1.00 59.88 128 ARG A C 1
ATOM 983 O O . ARG A 1 128 ? -1.223 -26.480 2.100 1.00 59.88 128 ARG A O 1
ATOM 990 N N . THR A 1 129 ? 0.109 -24.675 2.224 1.00 54.12 129 THR A N 1
ATOM 991 C CA . THR A 1 129 ? 1.023 -25.175 3.266 1.00 54.12 129 THR A CA 1
ATOM 992 C C . THR A 1 129 ? 0.802 -24.534 4.642 1.00 54.12 129 THR A C 1
ATOM 994 O O . THR A 1 129 ? 1.524 -24.861 5.583 1.00 54.12 129 THR A O 1
ATOM 997 N N . ALA A 1 130 ? -0.187 -23.643 4.771 1.00 50.12 130 ALA A N 1
ATOM 998 C CA . ALA A 1 130 ? -0.550 -22.927 5.997 1.00 50.12 130 ALA A CA 1
ATOM 999 C C . ALA A 1 130 ? -1.880 -23.422 6.574 1.00 50.12 130 ALA A C 1
ATOM 1001 O O . ALA A 1 130 ? -2.015 -23.324 7.815 1.00 50.12 130 ALA A O 1
#

Foldseek 3Di:
DAEEEDEAEAQFQDCPVVVVVQVVCVVVVYHYHYPHYRHYPVNSCVVCVVVDDPPDDDAFEDEDDLPPADCDLVRLLVVQQVRLLVRVVVVGNYYDRDFSCSVPDDDDPVSVVVSCVSNVVSVVVSVVVD

Radius of gyration: 16.46 Å; chains: 1; bounding box: 36×37×42 Å